Protein AF-A0A7J0FV45-F1 (afdb_monomer_lite)

Sequence (126 aa):
MTTTAGGEITTATGGNQLKSRRRMVPSWLLPTDYEPLRDLVRHHIESFDFMVEKGLEDMLMAIKPVEKDRLSGTMREALYPFECRQAKTTYAGRFMADVCFQYGGGAVIREKFNFGQFPIMLKVSG

pLDDT: mean 74.07, std 18.15, range [30.52, 94.62]

Structure (mmCIF, N/CA/C/O backbone):
data_AF-A0A7J0FV45-F1
#
_entry.id   AF-A0A7J0FV45-F1
#
loop_
_atom_site.group_PDB
_atom_site.id
_atom_site.type_symbol
_atom_site.label_atom_id
_atom_site.label_alt_id
_atom_site.label_comp_id
_atom_site.label_asym_id
_atom_site.label_entity_id
_atom_site.label_seq_id
_atom_site.pdbx_PDB_ins_code
_atom_site.Cartn_x
_atom_site.Cartn_y
_atom_site.Cartn_z
_atom_site.occupancy
_atom_site.B_iso_or_equiv
_atom_site.auth_seq_id
_atom_site.auth_comp_id
_atom_site.auth_asym_id
_atom_site.auth_atom_id
_atom_site.pdbx_PDB_model_num
ATOM 1 N N . MET A 1 1 ? 69.083 53.990 -17.784 1.00 32.16 1 MET A N 1
ATOM 2 C CA . MET A 1 1 ? 69.460 54.761 -18.985 1.00 32.16 1 MET A CA 1
ATOM 3 C C . MET A 1 1 ? 69.450 53.797 -20.165 1.00 32.16 1 MET A C 1
ATOM 5 O O . MET A 1 1 ? 70.068 52.754 -20.028 1.00 32.16 1 MET A O 1
ATOM 9 N N . THR A 1 2 ? 68.696 54.135 -21.225 1.00 32.09 2 THR A N 1
ATOM 10 C CA . THR A 1 2 ? 68.934 53.829 -22.666 1.00 32.09 2 THR A CA 1
ATOM 11 C C . THR A 1 2 ? 69.184 52.361 -23.088 1.00 32.09 2 THR A C 1
ATOM 13 O O . THR A 1 2 ? 70.187 51.790 -22.693 1.00 32.09 2 THR A O 1
ATOM 16 N N . THR A 1 3 ? 68.278 51.639 -23.771 1.00 30.52 3 THR A N 1
ATOM 17 C CA . THR A 1 3 ? 67.742 51.710 -25.167 1.00 30.52 3 THR A CA 1
ATOM 18 C C . THR A 1 3 ? 68.508 50.856 -26.209 1.00 30.52 3 THR A C 1
ATOM 20 O O . THR A 1 3 ? 69.697 51.076 -26.388 1.00 30.52 3 THR A O 1
ATOM 23 N N . THR A 1 4 ? 67.753 49.980 -26.914 1.00 35.91 4 THR A N 1
ATOM 24 C CA . THR A 1 4 ? 67.854 49.523 -28.344 1.00 35.91 4 THR A CA 1
ATOM 25 C C . THR A 1 4 ? 69.110 48.714 -28.763 1.00 35.91 4 THR A C 1
ATOM 27 O O . THR A 1 4 ? 70.197 49.032 -28.320 1.00 35.91 4 THR A O 1
ATOM 30 N N . ALA A 1 5 ? 69.137 47.657 -29.596 1.00 37.16 5 ALA A N 1
ATOM 31 C CA . ALA A 1 5 ? 68.309 47.057 -30.665 1.00 37.16 5 ALA A CA 1
ATOM 32 C C . ALA A 1 5 ? 68.568 45.517 -30.672 1.00 37.16 5 ALA A C 1
ATOM 34 O O . ALA A 1 5 ? 69.602 45.093 -30.172 1.00 37.16 5 ALA A O 1
ATOM 35 N N . GLY A 1 6 ? 67.684 44.612 -31.111 1.00 37.62 6 GLY A N 1
ATOM 36 C CA . GLY A 1 6 ? 67.331 44.348 -32.514 1.00 37.62 6 GLY A CA 1
ATOM 37 C C . GLY A 1 6 ? 68.055 43.088 -33.041 1.00 37.62 6 GLY A C 1
ATOM 38 O O . GLY A 1 6 ? 69.272 43.111 -33.181 1.00 37.62 6 GLY A O 1
ATOM 39 N N . GLY A 1 7 ? 67.322 42.004 -33.331 1.00 32.47 7 GLY A N 1
ATOM 40 C CA . GLY A 1 7 ? 67.860 40.795 -33.978 1.00 32.47 7 GLY A CA 1
ATOM 41 C C . GLY A 1 7 ? 66.945 39.570 -33.860 1.00 32.47 7 GLY A C 1
ATOM 42 O O . GLY A 1 7 ? 66.961 38.882 -32.844 1.00 32.47 7 GLY A O 1
ATOM 43 N N . GLU A 1 8 ? 66.136 39.323 -34.893 1.00 41.34 8 GLU A N 1
ATOM 44 C CA . GLU A 1 8 ? 65.270 38.148 -35.064 1.00 41.34 8 GLU A CA 1
ATOM 45 C C . GLU A 1 8 ? 66.045 36.823 -35.039 1.00 41.34 8 GLU A C 1
ATOM 47 O O . GLU A 1 8 ? 67.045 36.668 -35.736 1.00 41.34 8 GLU A O 1
ATOM 52 N N . ILE A 1 9 ? 65.499 35.825 -34.337 1.00 37.25 9 ILE A N 1
ATOM 53 C CA . ILE A 1 9 ? 65.699 34.411 -34.668 1.00 37.25 9 ILE A CA 1
ATOM 54 C C . ILE A 1 9 ? 64.326 33.746 -34.629 1.00 37.25 9 ILE A C 1
ATOM 56 O O . ILE A 1 9 ? 63.726 33.526 -33.575 1.00 37.25 9 ILE A O 1
ATOM 60 N N . THR A 1 10 ? 63.821 33.445 -35.818 1.00 44.38 10 THR A N 1
ATOM 61 C CA . THR A 1 10 ? 62.668 32.590 -36.058 1.00 44.38 10 THR A CA 1
ATOM 62 C C . THR A 1 10 ? 62.944 31.202 -35.490 1.00 44.38 10 THR A C 1
ATOM 64 O O . THR A 1 10 ? 63.792 30.466 -35.985 1.00 44.38 10 THR A O 1
ATOM 67 N N . THR A 1 11 ? 62.205 30.808 -34.454 1.00 35.41 11 THR A N 1
ATOM 68 C CA . THR A 1 11 ? 62.114 29.395 -34.073 1.00 35.41 11 THR A CA 1
ATOM 69 C C . THR A 1 11 ? 60.651 29.000 -34.150 1.00 35.41 11 THR A C 1
ATOM 71 O O . THR A 1 11 ? 59.810 29.524 -33.425 1.00 35.41 11 THR A O 1
ATOM 74 N N . ALA A 1 12 ? 60.340 28.145 -35.120 1.00 38.88 12 ALA A N 1
ATOM 75 C CA . ALA A 1 12 ? 58.996 27.700 -35.431 1.00 38.88 12 ALA A CA 1
ATOM 76 C C . ALA A 1 12 ? 58.352 27.011 -34.217 1.00 38.88 12 ALA A C 1
ATOM 78 O O . ALA A 1 12 ? 58.687 25.876 -33.877 1.00 38.88 12 ALA A O 1
ATOM 79 N N . THR A 1 13 ? 57.385 27.678 -33.589 1.00 40.72 13 THR A N 1
ATOM 80 C CA . THR A 1 13 ? 56.491 27.070 -32.599 1.00 40.72 13 THR A CA 1
ATOM 81 C C . THR A 1 13 ? 55.472 26.194 -33.328 1.00 40.72 13 THR A C 1
ATOM 83 O O . THR A 1 13 ? 54.324 26.573 -33.546 1.00 40.72 13 THR A O 1
ATOM 86 N N . GLY A 1 14 ? 55.902 25.003 -33.740 1.00 39.56 14 GLY A N 1
ATOM 87 C CA . GLY A 1 14 ? 55.025 23.934 -34.214 1.00 39.56 14 GLY A CA 1
ATOM 88 C C . GLY A 1 14 ? 54.307 23.268 -33.041 1.00 39.56 14 GLY A C 1
ATOM 89 O O . GLY A 1 14 ? 54.624 22.138 -32.679 1.00 39.56 14 GLY A O 1
ATOM 90 N N . GLY A 1 15 ? 53.363 23.975 -32.416 1.00 42.16 15 GLY A N 1
ATOM 91 C CA . GLY A 1 15 ? 52.476 23.417 -31.395 1.00 42.16 15 GLY A CA 1
ATOM 92 C C . GLY A 1 15 ? 51.534 22.389 -32.019 1.00 42.16 15 GLY A C 1
ATOM 93 O O . GLY A 1 15 ? 50.497 22.740 -32.578 1.00 42.16 15 GLY A O 1
ATOM 94 N N . ASN A 1 16 ? 51.911 21.114 -31.957 1.00 46.25 16 ASN A N 1
ATOM 95 C CA . ASN A 1 16 ? 51.125 20.008 -32.485 1.00 46.25 16 ASN A CA 1
ATOM 96 C C . ASN A 1 16 ? 49.888 19.787 -31.593 1.00 46.25 16 ASN A C 1
ATOM 98 O O . ASN A 1 16 ? 49.948 19.109 -30.569 1.00 46.25 16 ASN A O 1
ATOM 102 N N . GLN A 1 17 ? 48.766 20.407 -31.966 1.00 54.31 17 GLN A N 1
ATOM 103 C CA . GLN A 1 17 ? 47.445 20.131 -31.402 1.00 54.31 17 GLN A CA 1
ATOM 104 C C . GLN A 1 17 ? 47.074 18.674 -31.705 1.00 54.31 17 GLN A C 1
ATOM 106 O O . GLN A 1 17 ? 46.567 18.349 -32.782 1.00 54.31 17 GLN A O 1
ATOM 111 N N . LEU A 1 18 ? 47.339 17.788 -30.743 1.00 51.94 18 LEU A N 1
ATOM 112 C CA . LEU A 1 18 ? 46.859 16.411 -30.733 1.00 51.94 18 LEU A CA 1
ATOM 113 C C . LEU A 1 18 ? 45.327 16.430 -30.746 1.00 51.94 18 LEU A C 1
ATOM 115 O O . LEU A 1 18 ? 44.668 16.516 -29.710 1.00 51.94 18 LEU A O 1
ATOM 119 N N . LYS A 1 19 ? 44.752 16.347 -31.950 1.00 54.00 19 LYS A N 1
ATOM 120 C CA . LYS A 1 19 ? 43.327 16.098 -32.166 1.00 54.00 19 LYS A CA 1
ATOM 121 C C . LYS A 1 19 ? 42.977 14.768 -31.508 1.00 54.00 19 LYS A C 1
ATOM 123 O O . LYS A 1 19 ? 43.198 13.698 -32.072 1.00 54.00 19 LYS A O 1
ATOM 128 N N . SER A 1 20 ? 42.433 14.863 -30.299 1.00 57.62 20 SER A N 1
ATOM 129 C CA . SER A 1 20 ? 41.799 13.772 -29.571 1.00 57.62 20 SER A CA 1
ATOM 130 C C . SER A 1 20 ? 40.762 13.106 -30.479 1.00 57.62 20 SER A C 1
ATOM 132 O O . SER A 1 20 ? 39.675 13.633 -30.732 1.00 57.62 20 SER A O 1
ATOM 134 N N . ARG A 1 21 ? 41.133 11.947 -31.033 1.00 61.22 21 ARG A N 1
ATOM 135 C CA . ARG A 1 21 ? 40.226 11.039 -31.734 1.00 61.22 21 ARG A CA 1
ATOM 136 C C . ARG A 1 21 ? 39.247 10.508 -30.688 1.00 61.22 21 ARG A C 1
ATOM 138 O O . ARG A 1 21 ? 39.543 9.535 -29.997 1.00 61.22 21 ARG A O 1
ATOM 145 N N . ARG A 1 22 ? 38.083 11.153 -30.559 1.00 67.88 22 ARG A N 1
ATOM 146 C CA . ARG A 1 22 ? 36.956 10.593 -29.806 1.00 67.88 22 ARG A CA 1
ATOM 147 C C . ARG A 1 22 ? 36.614 9.238 -30.421 1.00 67.88 22 ARG A C 1
ATOM 149 O O . ARG A 1 22 ? 36.171 9.158 -31.563 1.00 67.88 22 ARG A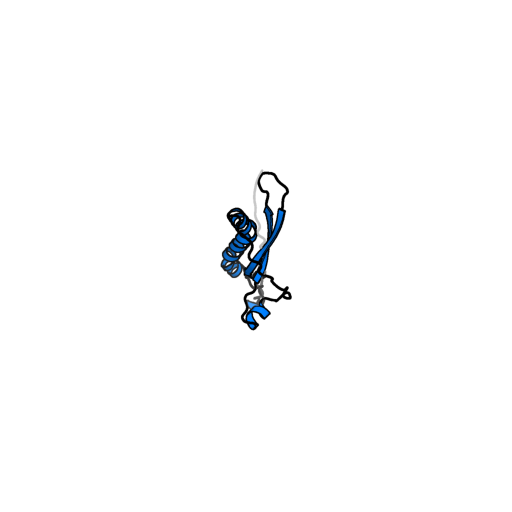 O 1
ATOM 156 N N . ARG A 1 23 ? 36.888 8.169 -29.676 1.00 71.44 23 ARG A N 1
ATOM 157 C CA . ARG A 1 23 ? 36.491 6.808 -30.033 1.00 71.44 23 ARG A CA 1
ATOM 158 C C . ARG A 1 23 ? 34.958 6.789 -30.009 1.00 71.44 23 ARG A C 1
ATOM 160 O O . ARG A 1 23 ? 34.380 7.028 -28.954 1.00 71.44 23 ARG A O 1
ATOM 167 N N . MET A 1 24 ? 34.307 6.598 -31.159 1.00 72.00 24 MET A N 1
ATOM 168 C CA . MET A 1 24 ? 32.849 6.444 -31.208 1.00 72.00 24 MET A CA 1
ATOM 169 C C . MET A 1 24 ? 32.483 5.172 -30.448 1.00 72.00 24 MET A C 1
ATOM 171 O O . MET A 1 24 ? 32.833 4.074 -30.876 1.00 72.00 24 MET A O 1
ATOM 175 N N . VAL A 1 25 ? 31.819 5.336 -29.307 1.00 74.06 25 VAL A N 1
ATOM 176 C CA . VAL A 1 25 ? 31.207 4.230 -28.575 1.00 74.06 25 VAL A CA 1
ATOM 177 C C . VAL A 1 25 ? 29.818 4.025 -29.177 1.00 74.06 25 VAL A C 1
ATOM 179 O O . VAL A 1 25 ? 29.047 4.985 -29.241 1.00 74.06 25 VAL A O 1
ATOM 182 N N . PRO A 1 26 ? 29.494 2.822 -29.670 1.00 81.94 26 PRO A N 1
ATOM 183 C CA . PRO A 1 26 ? 28.154 2.528 -30.141 1.00 81.94 26 PRO A CA 1
ATOM 184 C C . PRO A 1 26 ? 27.093 2.794 -29.066 1.00 81.94 26 PRO A C 1
ATOM 186 O O . PRO A 1 26 ? 27.294 2.449 -27.904 1.00 81.94 26 PRO A O 1
ATOM 189 N N . SER A 1 27 ? 25.953 3.369 -29.458 1.00 73.50 27 SER A N 1
ATOM 190 C CA . SER A 1 27 ? 24.893 3.795 -28.526 1.00 73.50 27 SER A CA 1
ATOM 191 C C . SER A 1 27 ? 24.372 2.671 -27.624 1.00 73.50 27 SER A C 1
ATOM 193 O O . SER A 1 27 ? 23.913 2.944 -26.524 1.00 73.50 27 SER A O 1
ATOM 195 N N . TRP A 1 28 ? 24.450 1.417 -28.070 1.00 70.81 28 TRP A N 1
ATOM 196 C CA . TRP A 1 28 ? 24.025 0.226 -27.326 1.00 70.81 28 TRP A CA 1
ATOM 197 C C . TRP A 1 28 ? 25.026 -0.254 -26.261 1.00 70.81 28 TRP A C 1
ATOM 199 O O . TRP A 1 28 ? 24.734 -1.203 -25.542 1.00 70.81 28 TRP A O 1
ATOM 209 N N . LEU A 1 29 ? 26.208 0.365 -26.168 1.00 75.19 29 LEU A N 1
ATOM 210 C CA . LEU A 1 29 ? 27.190 0.141 -25.097 1.00 75.19 29 LEU A CA 1
ATOM 211 C C . LEU A 1 29 ? 27.145 1.241 -24.024 1.00 75.19 29 LEU A C 1
ATOM 213 O O . LEU A 1 29 ? 27.887 1.165 -23.045 1.00 75.19 29 LEU A O 1
ATOM 217 N N . LEU A 1 30 ? 26.308 2.269 -24.209 1.00 75.12 30 LEU A N 1
ATOM 218 C CA . LEU A 1 30 ? 26.048 3.267 -23.179 1.00 75.12 30 LEU A CA 1
ATOM 219 C C . LEU A 1 30 ? 25.078 2.670 -22.151 1.00 75.12 30 LEU A C 1
ATOM 221 O O . LEU A 1 30 ? 24.120 2.008 -22.553 1.00 75.12 30 LEU A O 1
ATOM 225 N N . PRO A 1 31 ? 25.300 2.893 -20.843 1.00 72.25 31 PRO A N 1
ATOM 226 C CA . PRO A 1 31 ? 24.297 2.588 -19.835 1.00 72.25 31 PRO A CA 1
ATOM 227 C C . PRO A 1 31 ? 22.966 3.215 -20.246 1.00 72.25 31 PRO A C 1
ATOM 229 O O . PRO A 1 31 ? 22.922 4.396 -20.596 1.00 72.25 31 PRO A O 1
ATOM 232 N N . THR A 1 32 ? 21.901 2.419 -20.251 1.00 77.19 32 THR A N 1
ATOM 233 C CA . THR A 1 32 ? 20.570 2.925 -20.568 1.00 77.19 32 THR A CA 1
ATOM 234 C C . THR A 1 32 ? 20.175 3.929 -19.492 1.00 77.19 32 THR A C 1
ATOM 236 O O . THR A 1 32 ? 20.100 3.580 -18.314 1.00 77.19 32 THR A O 1
ATOM 239 N N . ASP A 1 33 ? 19.942 5.175 -19.892 1.00 81.38 33 ASP A N 1
ATOM 240 C CA . ASP A 1 33 ? 19.385 6.178 -18.998 1.00 81.38 33 ASP A CA 1
ATOM 241 C C . ASP A 1 33 ? 17.893 5.890 -18.789 1.00 81.38 33 ASP A C 1
ATOM 243 O O . ASP A 1 33 ? 17.083 5.999 -19.714 1.00 81.38 33 ASP A O 1
ATOM 247 N N . TYR A 1 34 ? 17.543 5.462 -17.578 1.00 82.75 34 TYR A N 1
ATOM 248 C CA . TYR A 1 34 ? 16.164 5.188 -17.182 1.00 82.75 34 TYR A CA 1
ATOM 249 C C . TYR A 1 34 ? 15.524 6.363 -16.431 1.00 82.75 34 TYR A C 1
ATOM 251 O O . TYR A 1 34 ? 14.364 6.239 -16.041 1.00 82.75 34 TYR A O 1
ATOM 259 N N . GLU A 1 35 ? 16.216 7.493 -16.243 1.00 84.56 35 GLU A N 1
ATOM 260 C CA . GLU A 1 35 ? 15.670 8.663 -15.538 1.00 84.56 35 GLU A CA 1
ATOM 261 C C . GLU A 1 35 ? 14.332 9.146 -16.119 1.00 84.56 35 GLU A C 1
ATOM 263 O O . GLU A 1 35 ? 13.389 9.308 -15.343 1.00 84.56 35 GLU A O 1
ATOM 268 N N . PRO A 1 36 ? 14.138 9.236 -17.452 1.00 87.56 36 PRO A N 1
ATOM 269 C CA . PRO A 1 36 ? 12.843 9.640 -18.003 1.00 87.56 36 PRO A CA 1
ATOM 270 C C . PRO A 1 36 ? 11.698 8.688 -17.630 1.00 87.56 36 PRO A C 1
ATOM 272 O O . PRO A 1 36 ? 10.559 9.110 -17.430 1.00 87.56 36 PRO A O 1
ATOM 275 N N . LEU A 1 37 ? 11.987 7.386 -17.531 1.00 85.38 37 LEU A N 1
ATOM 276 C CA . LEU A 1 37 ? 10.999 6.386 -17.132 1.00 85.38 37 LEU A CA 1
ATOM 277 C C . LEU A 1 37 ? 10.705 6.470 -15.632 1.00 85.38 37 LEU A C 1
ATOM 279 O O . LEU A 1 37 ? 9.550 6.326 -15.232 1.00 85.38 37 LEU A O 1
ATOM 283 N N . ARG A 1 38 ? 11.733 6.715 -14.811 1.00 85.44 38 ARG A N 1
ATOM 284 C CA . ARG A 1 38 ? 11.571 6.936 -13.370 1.00 85.44 38 ARG A CA 1
ATOM 285 C C . ARG A 1 38 ? 10.703 8.157 -13.119 1.00 85.44 38 ARG A C 1
ATOM 287 O O . ARG A 1 38 ? 9.728 8.035 -12.387 1.00 85.44 38 ARG A O 1
ATOM 294 N N . ASP A 1 39 ? 10.982 9.273 -13.784 1.00 87.69 39 ASP A N 1
ATOM 295 C CA . ASP A 1 39 ? 10.194 10.502 -13.677 1.00 87.69 39 ASP A CA 1
ATOM 296 C C . ASP A 1 39 ? 8.726 10.294 -14.053 1.00 87.69 39 ASP A C 1
ATOM 298 O O . ASP A 1 39 ? 7.829 10.809 -13.377 1.00 87.69 39 ASP A O 1
ATOM 302 N N . LEU A 1 40 ? 8.466 9.487 -15.087 1.00 90.31 40 LEU A N 1
ATOM 303 C CA . LEU A 1 40 ? 7.109 9.160 -15.513 1.00 90.31 40 LEU A CA 1
ATOM 304 C C . LEU A 1 40 ? 6.318 8.423 -14.420 1.00 90.31 40 LEU A C 1
ATOM 306 O O . LEU A 1 40 ? 5.152 8.737 -14.188 1.00 90.31 40 LEU A O 1
ATOM 310 N N . VAL A 1 41 ? 6.933 7.450 -13.740 1.00 90.44 41 VAL A N 1
ATOM 311 C CA . VAL A 1 41 ? 6.247 6.634 -12.718 1.00 90.44 41 VAL A CA 1
ATOM 312 C C . VAL A 1 41 ? 6.352 7.208 -11.308 1.00 90.44 41 VAL A C 1
ATOM 314 O O . VAL A 1 41 ? 5.617 6.776 -10.420 1.00 90.44 41 VAL A O 1
ATOM 317 N N . ARG A 1 42 ? 7.237 8.187 -11.094 1.00 89.81 42 ARG A N 1
ATOM 318 C CA . ARG A 1 42 ? 7.590 8.741 -9.784 1.00 89.81 42 ARG A CA 1
ATOM 319 C C . ARG A 1 42 ? 6.364 9.125 -8.964 1.00 89.81 42 ARG A C 1
ATOM 321 O O . ARG A 1 42 ? 6.221 8.662 -7.840 1.00 89.81 42 ARG A O 1
ATOM 328 N N . HIS A 1 43 ? 5.432 9.866 -9.556 1.00 91.75 43 HIS A N 1
ATOM 329 C CA . HIS A 1 43 ? 4.220 10.324 -8.869 1.00 91.75 43 HIS A CA 1
ATOM 330 C C . HIS A 1 43 ? 3.305 9.175 -8.416 1.00 91.75 43 HIS A C 1
ATOM 332 O O . HIS A 1 43 ? 2.660 9.274 -7.373 1.00 91.75 43 HIS A O 1
ATOM 338 N N . HIS A 1 44 ? 3.251 8.066 -9.161 1.00 90.50 44 HIS A N 1
ATOM 339 C CA . HIS A 1 44 ? 2.516 6.875 -8.726 1.00 90.50 44 HIS A CA 1
ATOM 340 C C . HIS A 1 44 ? 3.206 6.203 -7.542 1.00 90.50 44 HIS A C 1
ATOM 342 O O . HIS A 1 44 ? 2.529 5.775 -6.610 1.00 90.50 44 HIS A O 1
ATOM 348 N N . ILE A 1 45 ? 4.541 6.160 -7.554 1.00 90.69 45 ILE A N 1
ATOM 349 C CA . ILE A 1 45 ? 5.301 5.547 -6.470 1.00 90.69 45 ILE A CA 1
ATOM 350 C C . ILE A 1 45 ? 5.192 6.367 -5.187 1.00 90.69 45 ILE A C 1
ATOM 352 O O . ILE A 1 45 ? 4.823 5.833 -4.147 1.00 90.69 45 ILE A O 1
ATOM 356 N N . GLU A 1 46 ? 5.446 7.669 -5.285 1.00 92.75 46 GLU A N 1
ATOM 357 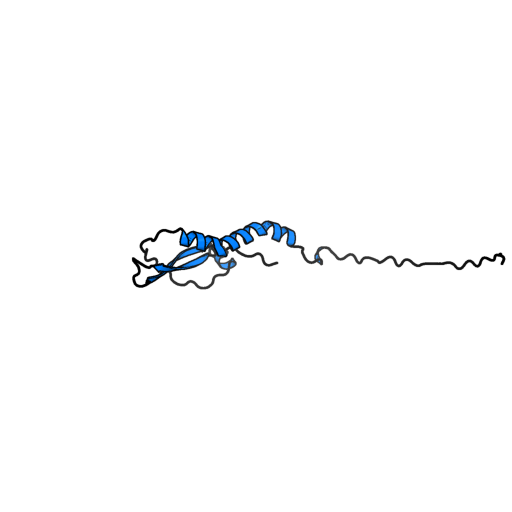C CA . GLU A 1 46 ? 5.416 8.595 -4.153 1.00 92.75 46 GLU A CA 1
ATOM 358 C C . GLU A 1 46 ? 4.023 8.674 -3.516 1.00 92.75 46 GLU A C 1
ATOM 360 O O . GLU A 1 46 ? 3.899 8.655 -2.294 1.00 92.75 46 GLU A O 1
ATOM 365 N N . SER A 1 47 ? 2.959 8.721 -4.325 1.00 92.75 47 SER A N 1
ATOM 366 C CA . SER A 1 47 ? 1.590 8.760 -3.792 1.00 92.75 47 SER A CA 1
ATOM 367 C C . SER A 1 47 ? 1.194 7.463 -3.085 1.00 92.75 47 SER A C 1
ATOM 369 O O . SER A 1 47 ? 0.512 7.512 -2.060 1.00 92.75 47 SER A O 1
ATOM 371 N N . PHE A 1 48 ? 1.632 6.308 -3.591 1.00 92.25 48 PHE A N 1
ATOM 372 C CA . PHE A 1 48 ? 1.388 5.028 -2.934 1.00 92.25 48 PHE A CA 1
ATOM 373 C C . PHE A 1 48 ? 2.199 4.891 -1.642 1.00 92.25 48 PHE A C 1
ATOM 375 O O . PHE A 1 48 ? 1.639 4.472 -0.632 1.00 92.25 48 PHE A O 1
ATOM 382 N N . ASP A 1 49 ? 3.476 5.283 -1.648 1.00 92.06 49 ASP A N 1
ATOM 383 C CA . ASP A 1 49 ? 4.314 5.284 -0.444 1.00 92.06 49 ASP A CA 1
ATOM 384 C C . ASP A 1 49 ? 3.686 6.206 0.628 1.00 92.06 49 ASP A C 1
ATOM 386 O O . ASP A 1 49 ? 3.466 5.772 1.758 1.00 92.06 49 ASP A O 1
ATOM 390 N N . PHE A 1 50 ? 3.226 7.410 0.256 1.00 94.62 50 PHE A N 1
ATOM 391 C CA . PHE A 1 50 ? 2.497 8.307 1.166 1.00 94.62 50 PHE A CA 1
ATOM 392 C C . PHE A 1 50 ? 1.191 7.697 1.706 1.00 94.62 50 PHE A C 1
ATOM 394 O O . PHE A 1 50 ? 0.867 7.831 2.889 1.00 94.62 50 PHE A O 1
ATOM 401 N N . MET A 1 51 ? 0.420 7.020 0.852 1.00 92.62 51 MET A N 1
ATOM 402 C CA . MET A 1 51 ? -0.795 6.324 1.274 1.00 92.62 51 MET A CA 1
ATOM 403 C C . MET A 1 51 ? -0.479 5.230 2.302 1.00 92.62 51 MET A C 1
ATOM 405 O O . MET A 1 51 ? -1.199 5.119 3.290 1.00 92.62 51 MET A O 1
ATOM 409 N N . VAL A 1 52 ? 0.575 4.437 2.091 1.00 89.56 52 VAL A N 1
ATOM 410 C CA . VAL A 1 52 ? 0.961 3.350 3.003 1.00 89.56 52 VAL A CA 1
ATOM 411 C C . VAL A 1 52 ? 1.493 3.889 4.329 1.00 89.56 52 VAL A C 1
ATOM 413 O O . VAL A 1 52 ? 1.136 3.356 5.376 1.00 89.56 52 VAL A O 1
ATOM 416 N N . GLU A 1 53 ? 2.318 4.936 4.294 1.00 89.44 53 GLU A N 1
ATOM 417 C CA . GLU A 1 53 ? 2.964 5.493 5.487 1.00 89.44 53 GLU A CA 1
ATOM 418 C C . GLU A 1 53 ? 2.015 6.319 6.355 1.00 89.44 53 GLU A C 1
ATOM 420 O O . GLU A 1 53 ? 2.076 6.222 7.576 1.00 89.44 53 GLU A O 1
ATOM 425 N N . LYS A 1 54 ? 1.141 7.123 5.739 1.00 92.31 54 LYS A N 1
ATOM 426 C CA . LYS A 1 54 ? 0.270 8.061 6.460 1.00 92.31 54 LYS A CA 1
ATOM 427 C C . LYS A 1 54 ? -1.210 7.870 6.151 1.00 92.31 54 LYS A C 1
ATOM 429 O O . LYS A 1 54 ? -2.039 7.883 7.056 1.00 92.31 54 LYS A O 1
ATOM 434 N N . GLY A 1 55 ? -1.560 7.675 4.881 1.00 91.31 55 GLY A N 1
ATOM 435 C CA . GLY A 1 55 ? -2.962 7.599 4.456 1.00 91.31 55 GLY A CA 1
ATOM 436 C C . GLY A 1 55 ? -3.756 6.483 5.145 1.00 91.31 55 GLY A C 1
ATOM 437 O O . GLY A 1 55 ? -4.914 6.686 5.505 1.00 91.31 55 GLY A O 1
ATOM 438 N N . LEU A 1 56 ? -3.138 5.319 5.369 1.00 90.81 56 LEU A N 1
ATOM 439 C CA . LEU A 1 56 ? -3.770 4.199 6.069 1.00 90.81 56 LEU A CA 1
ATOM 440 C C . LEU A 1 56 ? -3.993 4.483 7.558 1.00 90.81 56 LEU A C 1
ATOM 442 O O . LEU A 1 56 ? -5.016 4.065 8.098 1.00 90.81 56 LEU A O 1
ATOM 446 N N . GLU A 1 57 ? -3.079 5.197 8.214 1.00 88.94 57 GLU A N 1
ATOM 447 C CA . GLU A 1 57 ? -3.247 5.609 9.610 1.00 88.94 57 GLU A CA 1
ATOM 448 C C . GLU A 1 57 ? -4.383 6.629 9.738 1.00 88.94 57 GLU A C 1
ATOM 450 O O . GLU A 1 57 ? -5.319 6.407 10.508 1.00 88.94 57 GLU A O 1
ATOM 455 N N . ASP A 1 58 ? -4.357 7.685 8.919 1.00 90.56 58 ASP A N 1
ATOM 456 C CA . ASP A 1 58 ? -5.407 8.709 8.873 1.00 90.56 58 ASP A CA 1
ATOM 457 C C . ASP A 1 58 ? -6.787 8.069 8.616 1.00 90.56 58 ASP A C 1
ATOM 459 O O . ASP A 1 58 ? -7.780 8.406 9.267 1.00 90.56 58 ASP A O 1
ATOM 463 N N . MET A 1 59 ? -6.851 7.090 7.704 1.00 88.38 59 MET A N 1
ATOM 464 C CA . MET A 1 59 ? -8.065 6.323 7.423 1.00 88.38 59 MET A CA 1
ATOM 465 C C . MET A 1 59 ? -8.524 5.506 8.636 1.00 88.38 59 MET A C 1
ATOM 467 O O . MET A 1 59 ? -9.700 5.562 8.990 1.00 88.38 59 MET A O 1
ATOM 471 N N . LEU A 1 60 ? -7.629 4.742 9.273 1.00 84.69 60 LEU A N 1
ATOM 472 C CA . LEU A 1 60 ? -7.973 3.916 10.436 1.00 84.69 60 LEU A CA 1
ATOM 473 C C . LEU A 1 60 ? -8.480 4.765 11.606 1.00 84.69 60 LEU A C 1
ATOM 475 O O . LEU A 1 60 ? -9.438 4.367 12.265 1.00 84.69 60 LEU A O 1
ATOM 479 N N . MET A 1 61 ? -7.900 5.946 11.822 1.00 83.88 61 MET A N 1
ATOM 480 C CA . MET A 1 61 ? -8.348 6.888 12.852 1.00 83.88 61 MET A CA 1
ATOM 481 C C . MET A 1 61 ? -9.716 7.513 12.537 1.00 83.88 61 MET A C 1
ATOM 483 O O . MET A 1 61 ? -10.457 7.868 13.453 1.00 83.88 61 MET A O 1
ATOM 487 N N . ALA A 1 62 ? -10.078 7.641 11.257 1.00 84.31 62 ALA A N 1
ATOM 488 C CA . ALA A 1 62 ? -11.375 8.165 10.828 1.00 84.31 62 ALA A CA 1
ATOM 489 C C . ALA A 1 62 ? -12.510 7.121 10.858 1.00 84.31 62 ALA A C 1
ATOM 491 O O . ALA A 1 62 ? -13.691 7.487 10.814 1.00 84.31 62 ALA A O 1
ATOM 492 N N . ILE A 1 63 ? -12.187 5.825 10.923 1.00 79.31 63 ILE A N 1
ATOM 493 C CA . ILE A 1 63 ? -13.183 4.751 10.971 1.00 79.31 63 ILE A CA 1
ATOM 494 C C . ILE A 1 63 ? -13.867 4.745 12.343 1.00 79.31 63 ILE A C 1
ATOM 496 O O . ILE A 1 63 ? -13.236 4.628 13.392 1.00 79.31 63 ILE A O 1
ATOM 500 N N . LYS A 1 64 ? -15.202 4.839 12.339 1.00 73.38 64 LYS A N 1
ATOM 501 C CA . LYS A 1 64 ? -16.003 4.635 13.552 1.00 73.38 64 LYS A CA 1
ATOM 502 C C . LYS A 1 64 ? -15.870 3.181 14.021 1.00 73.38 64 LYS A C 1
ATOM 504 O O . LYS A 1 64 ? -15.766 2.300 13.172 1.00 73.38 64 LYS A O 1
ATOM 509 N N . PRO A 1 65 ? -15.941 2.899 15.331 1.00 64.62 65 PRO A N 1
ATOM 510 C CA . PRO A 1 65 ? -15.938 1.527 15.827 1.00 64.62 65 PRO A CA 1
ATOM 511 C C . PRO A 1 65 ? -17.060 0.716 15.160 1.00 64.62 65 PRO A C 1
ATOM 513 O O . PRO A 1 65 ? -18.218 1.133 15.193 1.00 64.62 65 PRO A O 1
ATOM 516 N N . VAL A 1 66 ? -16.715 -0.418 14.547 1.00 64.25 66 VAL A N 1
ATOM 517 C CA . VAL A 1 66 ? -17.658 -1.325 13.870 1.00 64.25 66 VAL A CA 1
ATOM 518 C C . VAL A 1 66 ? -17.620 -2.696 14.541 1.00 64.25 66 VAL A C 1
ATOM 520 O O . VAL A 1 66 ? -16.573 -3.126 15.028 1.00 64.25 66 VAL A O 1
ATOM 523 N N . GLU A 1 67 ? -18.756 -3.393 14.563 1.00 56.88 67 GLU A N 1
ATOM 524 C CA . GLU A 1 67 ? -18.842 -4.772 15.051 1.00 56.88 67 GLU A CA 1
ATOM 525 C C . GLU A 1 67 ? -18.165 -5.749 14.073 1.00 56.88 67 GLU A C 1
ATOM 527 O O . GLU A 1 67 ? -18.201 -5.574 12.855 1.00 56.88 67 GLU A O 1
ATOM 532 N N . LYS A 1 68 ? -17.497 -6.772 14.619 1.00 53.19 68 LYS A N 1
ATOM 533 C CA . LYS A 1 68 ? -16.657 -7.718 13.870 1.00 53.19 68 LYS A CA 1
ATOM 534 C C . LYS A 1 68 ? -17.454 -8.588 12.899 1.00 53.19 68 LYS A C 1
ATOM 536 O O . LYS A 1 68 ? -18.315 -9.348 13.336 1.00 53.19 68 LYS A O 1
ATOM 541 N N . ASP A 1 69 ? -17.012 -8.643 11.643 1.00 50.59 69 ASP A N 1
ATOM 542 C CA . ASP A 1 69 ? -17.296 -9.776 10.759 1.00 50.59 69 ASP A CA 1
ATOM 543 C C . ASP A 1 69 ? -16.153 -10.808 10.831 1.00 50.59 69 ASP A C 1
ATOM 545 O O . ASP A 1 69 ? -14.964 -10.477 10.773 1.00 50.59 69 ASP A O 1
ATOM 549 N N . ARG A 1 70 ? -16.503 -12.081 11.030 1.00 48.47 70 ARG A N 1
ATOM 550 C CA . ARG A 1 70 ? -15.560 -13.180 11.298 1.00 48.47 70 ARG A CA 1
ATOM 551 C C . ARG A 1 70 ? -15.062 -13.798 9.991 1.00 48.47 70 ARG A C 1
ATOM 553 O O . ARG A 1 70 ? -15.307 -14.970 9.717 1.00 48.47 70 ARG A O 1
ATOM 560 N N . LEU A 1 71 ? -14.315 -13.041 9.194 1.00 52.69 71 LEU A N 1
ATOM 561 C CA . LEU A 1 71 ? -13.691 -13.581 7.983 1.00 52.69 71 LEU A CA 1
ATOM 562 C C . LEU A 1 71 ? -12.331 -14.221 8.303 1.00 52.69 71 LEU A C 1
ATOM 564 O O . LEU A 1 71 ? -11.284 -13.574 8.392 1.00 52.69 71 LEU A O 1
ATOM 568 N N . SER A 1 72 ? -12.381 -15.542 8.492 1.00 52.88 72 SER A N 1
ATOM 569 C CA . SER A 1 72 ? -11.226 -16.438 8.585 1.00 52.88 72 SER A CA 1
ATOM 570 C C . SER A 1 72 ? -10.485 -16.490 7.246 1.00 52.88 72 SER A C 1
ATOM 572 O O . SER A 1 72 ? -11.049 -16.896 6.232 1.00 52.88 72 SER A O 1
ATOM 574 N N . GLY A 1 73 ? -9.217 -16.074 7.230 1.00 53.75 73 GLY A N 1
ATOM 575 C CA . GLY A 1 73 ? -8.361 -16.118 6.044 1.00 53.75 73 GLY A CA 1
ATOM 576 C C . GLY A 1 73 ? -7.137 -17.003 6.265 1.00 53.75 73 GLY A C 1
ATOM 577 O O . GLY A 1 73 ? -6.226 -16.631 7.008 1.00 53.75 73 GLY A O 1
ATOM 578 N N . THR A 1 74 ? -7.101 -18.153 5.591 1.00 54.34 74 THR A N 1
ATOM 579 C CA . THR A 1 74 ? -5.951 -19.070 5.525 1.00 54.34 74 THR A CA 1
ATOM 580 C C . THR A 1 74 ? -4.720 -18.381 4.925 1.00 54.34 74 THR A C 1
ATOM 582 O O . THR A 1 74 ? -4.840 -17.618 3.964 1.00 54.34 74 THR A O 1
ATOM 585 N N . MET A 1 75 ? -3.529 -18.652 5.474 1.00 50.22 75 MET A N 1
ATOM 586 C CA . MET A 1 75 ? -2.256 -18.171 4.920 1.00 50.22 75 MET A CA 1
ATOM 587 C C . MET A 1 75 ? -2.038 -18.718 3.505 1.00 50.22 75 MET A C 1
ATOM 589 O O . MET A 1 75 ? -2.199 -19.914 3.283 1.00 50.22 75 MET A O 1
ATOM 593 N N . ARG A 1 76 ? -1.666 -17.846 2.562 1.00 59.91 76 ARG A N 1
ATOM 594 C CA . ARG A 1 76 ? -1.120 -18.242 1.258 1.00 59.91 76 ARG A CA 1
ATOM 595 C C . ARG A 1 76 ? 0.378 -17.958 1.249 1.00 59.91 76 ARG A C 1
ATOM 597 O O . ARG A 1 76 ? 0.822 -17.003 1.886 1.00 59.91 76 ARG A O 1
ATOM 604 N N . GLU A 1 77 ? 1.113 -18.821 0.563 1.00 66.50 77 GLU A N 1
ATOM 605 C CA . GLU A 1 77 ? 2.548 -18.707 0.309 1.00 66.50 77 GLU A CA 1
ATOM 606 C C . GLU A 1 77 ? 2.879 -17.382 -0.397 1.00 66.50 77 GLU A C 1
ATOM 608 O O . GLU A 1 77 ? 2.014 -16.784 -1.047 1.00 66.50 77 GLU A O 1
ATOM 613 N N . ALA A 1 78 ? 4.105 -16.882 -0.219 1.00 69.88 78 ALA A N 1
ATOM 614 C CA . ALA A 1 78 ? 4.540 -15.648 -0.861 1.00 69.88 78 ALA A CA 1
ATOM 615 C C . ALA A 1 78 ? 4.571 -15.853 -2.382 1.00 69.88 78 ALA A C 1
ATOM 617 O O . ALA A 1 78 ? 5.390 -16.615 -2.881 1.00 69.88 78 ALA A O 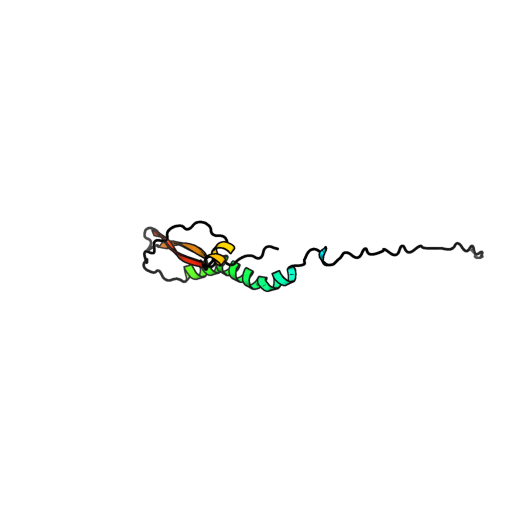1
ATOM 618 N N . LEU A 1 79 ? 3.669 -15.181 -3.100 1.00 80.06 79 LEU A N 1
ATOM 619 C CA . LEU A 1 79 ? 3.606 -15.228 -4.559 1.00 80.06 79 LEU A CA 1
ATOM 620 C C . LEU A 1 79 ? 4.416 -14.082 -5.151 1.00 80.06 79 LEU A C 1
ATOM 622 O O . LEU A 1 79 ? 4.348 -12.960 -4.656 1.00 80.06 79 LEU A O 1
ATOM 626 N N . TYR A 1 80 ? 5.124 -14.331 -6.244 1.00 84.81 80 TYR A N 1
ATOM 627 C CA . TYR A 1 80 ? 5.794 -13.294 -7.017 1.00 84.81 80 TYR A CA 1
ATOM 628 C C . TYR A 1 80 ? 4.835 -12.617 -8.010 1.00 84.81 80 TYR A C 1
ATOM 630 O O . TYR A 1 80 ? 3.865 -13.224 -8.477 1.00 84.81 80 TYR A O 1
ATOM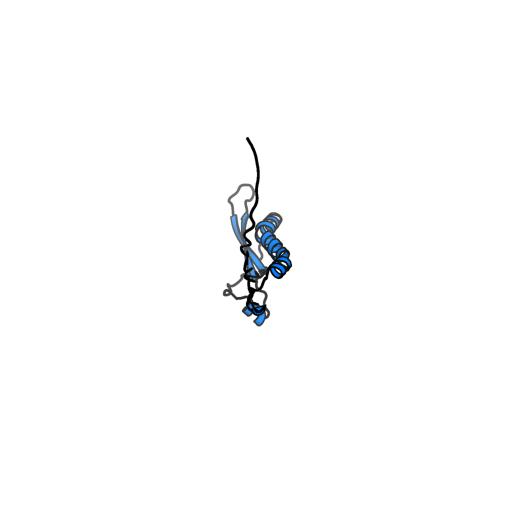 638 N N . PRO A 1 81 ? 5.128 -11.378 -8.452 1.00 87.50 81 PRO A N 1
ATOM 639 C CA . PRO A 1 81 ? 4.264 -10.666 -9.395 1.00 87.50 81 PRO A CA 1
ATOM 640 C C . PRO A 1 81 ? 4.012 -11.407 -10.718 1.00 87.50 81 PRO A C 1
ATOM 642 O O . PRO A 1 81 ? 2.959 -11.232 -11.333 1.00 87.50 81 PRO A O 1
ATOM 645 N N . PHE A 1 82 ? 4.965 -12.223 -11.187 1.00 89.00 82 PHE A N 1
ATOM 646 C CA . PHE A 1 82 ? 4.789 -13.007 -12.414 1.00 89.00 82 PHE A CA 1
ATOM 647 C C . PHE A 1 82 ? 3.792 -14.162 -12.231 1.00 89.00 82 PHE A C 1
ATOM 649 O O . PHE A 1 82 ? 3.024 -14.441 -13.149 1.00 89.00 82 PHE A O 1
ATOM 656 N N . GLU A 1 83 ? 3.745 -14.772 -11.047 1.00 87.38 83 GLU A N 1
ATOM 657 C CA . GLU A 1 83 ? 2.830 -15.871 -10.720 1.00 87.38 83 GLU A CA 1
ATOM 658 C C . GLU A 1 83 ? 1.396 -15.357 -10.634 1.00 87.38 83 GLU A C 1
ATOM 660 O O . GLU A 1 83 ? 0.495 -15.940 -11.232 1.00 87.38 83 GLU A O 1
ATOM 665 N N . CYS A 1 84 ? 1.190 -14.197 -9.997 1.00 87.12 84 CYS A N 1
ATOM 666 C CA . CYS A 1 84 ? -0.118 -13.542 -9.966 1.00 87.12 84 CYS A CA 1
ATOM 667 C C . CYS A 1 84 ? -0.638 -13.235 -11.379 1.00 87.12 84 CYS A C 1
ATOM 669 O O . CYS A 1 84 ? -1.803 -13.492 -11.684 1.00 87.12 84 CYS A O 1
ATOM 671 N N . ARG A 1 85 ? 0.233 -12.753 -12.280 1.00 86.25 85 ARG A N 1
ATOM 672 C CA . ARG A 1 85 ? -0.133 -12.495 -13.684 1.00 86.25 85 ARG A CA 1
ATOM 673 C C . ARG A 1 85 ? -0.573 -13.765 -14.416 1.00 86.25 85 ARG A C 1
ATOM 675 O O . ARG A 1 85 ? -1.580 -13.734 -15.117 1.00 86.25 85 ARG A O 1
ATOM 682 N N . GLN A 1 86 ? 0.147 -14.872 -14.243 1.00 90.94 86 GLN A N 1
ATOM 683 C CA . GLN A 1 86 ? -0.186 -16.154 -14.880 1.00 90.94 86 GLN A CA 1
ATOM 684 C C . GLN A 1 86 ? -1.470 -16.766 -14.316 1.00 90.94 86 GLN A C 1
ATOM 686 O O . GLN A 1 86 ? -2.321 -17.236 -15.070 1.00 90.94 86 GLN A O 1
ATOM 691 N N . ALA A 1 87 ? -1.637 -16.702 -12.996 1.00 86.44 87 ALA A N 1
ATOM 692 C CA . ALA A 1 87 ? -2.805 -17.219 -12.295 1.00 86.44 87 ALA A CA 1
ATOM 693 C C . ALA A 1 87 ? -4.053 -16.329 -12.452 1.00 86.44 87 ALA A C 1
A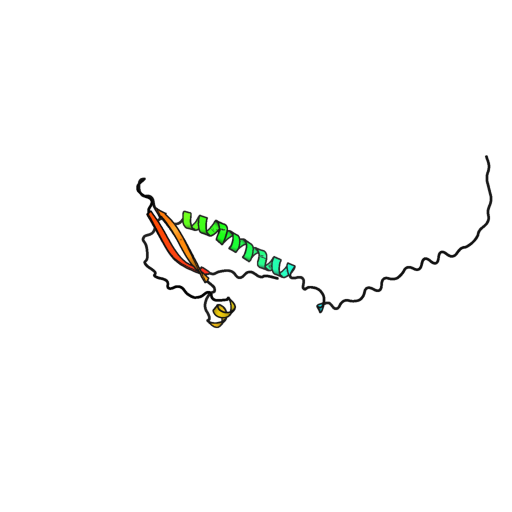TOM 695 O O . ALA A 1 87 ? -5.121 -16.685 -11.957 1.00 86.44 87 ALA A O 1
ATOM 696 N N . LYS A 1 88 ? -3.935 -15.180 -13.140 1.00 87.06 88 LYS A N 1
ATOM 697 C CA . LYS A 1 88 ? -4.986 -14.157 -13.273 1.00 87.06 88 LYS A CA 1
ATOM 698 C C . LYS A 1 88 ? -5.500 -13.680 -11.909 1.00 87.06 88 LYS A C 1
ATOM 700 O O . LYS A 1 88 ? -6.693 -13.441 -11.730 1.00 87.06 88 LYS A O 1
ATOM 705 N N . THR A 1 89 ? -4.590 -13.544 -10.947 1.00 85.12 89 THR A N 1
ATOM 706 C CA . THR A 1 89 ? -4.871 -13.032 -9.602 1.00 85.12 89 THR A CA 1
ATOM 707 C C . THR A 1 89 ? -4.210 -11.673 -9.388 1.00 85.12 89 THR A C 1
ATOM 709 O O . THR A 1 89 ? -3.263 -11.297 -10.079 1.00 85.12 89 THR A O 1
ATOM 712 N N . THR A 1 90 ? -4.670 -10.935 -8.380 1.00 84.69 90 THR A N 1
ATOM 713 C CA . THR A 1 90 ? -4.065 -9.656 -7.985 1.00 84.69 90 THR A CA 1
ATOM 714 C C . THR A 1 90 ? -2.884 -9.883 -7.044 1.00 84.69 90 THR A C 1
ATOM 716 O O . THR A 1 90 ? -2.983 -10.675 -6.106 1.00 84.69 90 THR A O 1
ATOM 719 N N . TYR A 1 91 ? -1.779 -9.164 -7.262 1.00 88.00 91 TYR A N 1
ATOM 720 C CA . TYR A 1 91 ? -0.675 -9.090 -6.303 1.00 88.00 91 TYR A CA 1
ATOM 721 C C . TYR A 1 91 ? -1.109 -8.230 -5.105 1.00 88.00 91 TYR A C 1
ATOM 723 O O . TYR A 1 91 ? -1.166 -7.002 -5.190 1.00 88.00 91 TYR A O 1
ATOM 731 N N . ALA A 1 92 ? -1.508 -8.883 -4.013 1.00 85.31 92 ALA A N 1
ATOM 732 C CA . ALA A 1 92 ? -2.094 -8.237 -2.842 1.00 85.31 92 ALA A CA 1
ATOM 733 C C . ALA A 1 92 ? -1.609 -8.883 -1.536 1.00 85.31 92 ALA A C 1
ATOM 735 O O . ALA A 1 92 ? -1.463 -10.104 -1.451 1.00 85.31 92 ALA A O 1
ATOM 736 N N . GLY A 1 93 ? -1.395 -8.060 -0.509 1.00 83.38 93 GLY A N 1
ATOM 737 C CA . GLY A 1 93 ? -1.053 -8.485 0.851 1.00 83.38 93 GLY A CA 1
ATOM 738 C C . GLY A 1 93 ? -2.280 -8.550 1.761 1.00 83.38 93 GLY A C 1
ATOM 739 O O . GLY A 1 93 ? -3.334 -8.023 1.420 1.00 83.38 93 GLY A O 1
ATOM 740 N N . ARG A 1 94 ? -2.167 -9.183 2.936 1.00 83.94 94 ARG A N 1
ATOM 741 C CA . ARG A 1 94 ? -3.217 -9.097 3.971 1.00 83.94 94 ARG A CA 1
ATOM 742 C C . ARG A 1 94 ? -3.104 -7.772 4.715 1.00 83.94 94 ARG A C 1
ATOM 744 O O . ARG A 1 94 ? -2.032 -7.467 5.231 1.00 83.94 94 ARG A O 1
ATOM 751 N N . PHE A 1 95 ? -4.207 -7.044 4.829 1.00 86.25 95 PHE A N 1
ATOM 752 C CA . PHE A 1 95 ? -4.268 -5.808 5.598 1.00 86.25 95 PHE A CA 1
ATOM 753 C C . PHE A 1 95 ? -4.799 -6.098 7.000 1.00 86.25 95 PHE A C 1
ATOM 755 O O . PHE A 1 95 ? -5.979 -6.388 7.189 1.00 86.25 95 PHE A O 1
ATOM 762 N N . MET A 1 96 ? -3.900 -6.080 7.982 1.00 85.50 96 MET A N 1
ATOM 763 C CA . MET A 1 96 ? -4.225 -6.332 9.384 1.00 85.50 96 MET A CA 1
ATOM 764 C C . MET A 1 96 ? -3.918 -5.090 10.216 1.00 85.50 96 MET A C 1
ATOM 766 O O . MET A 1 96 ? -2.858 -4.500 10.025 1.00 85.50 96 MET A O 1
ATOM 770 N N . ALA A 1 97 ? -4.790 -4.746 11.164 1.00 85.81 97 ALA A N 1
ATOM 771 C CA . ALA A 1 97 ? -4.512 -3.707 12.154 1.00 85.81 97 ALA A CA 1
ATOM 772 C C . ALA A 1 97 ? -4.840 -4.198 13.565 1.00 85.81 97 ALA A C 1
ATOM 774 O O . ALA A 1 97 ? -5.822 -4.915 13.769 1.00 85.81 97 ALA A O 1
ATOM 775 N N . ASP A 1 98 ? -4.024 -3.791 14.532 1.00 87.12 98 ASP A N 1
ATOM 776 C CA . ASP A 1 98 ? -4.285 -4.020 15.948 1.00 87.12 98 ASP A CA 1
ATOM 777 C C . ASP A 1 98 ? -5.021 -2.798 16.506 1.00 87.12 98 ASP A C 1
ATOM 779 O O . ASP A 1 98 ? -4.464 -1.705 16.594 1.00 87.12 98 ASP A O 1
ATOM 783 N N . VAL A 1 99 ? -6.289 -2.978 16.870 1.00 85.00 99 VAL A N 1
ATOM 784 C CA . VAL A 1 99 ? -7.150 -1.912 17.389 1.00 85.00 99 VAL A CA 1
ATOM 785 C C . VAL A 1 99 ? -7.270 -2.061 18.902 1.00 85.00 99 VAL A C 1
ATOM 787 O O . VAL A 1 99 ? -7.542 -3.147 19.420 1.00 85.00 99 VAL A O 1
ATOM 790 N N . CYS A 1 100 ? -7.041 -0.962 19.622 1.00 84.69 100 CYS A N 1
ATOM 791 C CA . CYS A 1 100 ? -7.177 -0.894 21.073 1.00 84.69 100 CYS A CA 1
ATOM 792 C C . CYS A 1 100 ? -8.473 -0.161 21.428 1.00 84.69 100 CYS A C 1
ATOM 794 O O . CYS A 1 100 ? -8.592 1.035 21.173 1.00 84.69 100 CYS A O 1
ATOM 796 N N . PHE A 1 101 ? -9.424 -0.855 22.048 1.00 83.50 101 PHE A N 1
ATOM 797 C CA . PHE A 1 101 ? -10.656 -0.249 22.543 1.00 83.50 101 PHE A CA 1
ATOM 798 C C . PHE A 1 101 ? -10.559 0.011 24.041 1.00 83.50 101 PHE A C 1
ATOM 800 O O . PHE A 1 101 ? -10.177 -0.873 24.809 1.00 83.50 101 PHE A O 1
ATOM 807 N N . GLN A 1 102 ? -10.951 1.209 24.465 1.00 83.25 102 GLN A N 1
ATOM 808 C CA . GLN A 1 102 ? -11.122 1.539 25.873 1.00 83.25 102 GLN A CA 1
ATOM 809 C C . GLN A 1 102 ? -12.501 2.159 26.077 1.00 83.25 102 GLN A C 1
ATOM 811 O O . GLN A 1 102 ? -12.793 3.240 25.569 1.00 83.25 102 GLN A O 1
ATOM 816 N N . TYR A 1 103 ? -13.350 1.477 26.838 1.00 83.25 103 TYR A N 1
ATOM 817 C CA . TYR A 1 103 ? -14.695 1.951 27.146 1.00 83.25 103 TYR A CA 1
ATOM 818 C C . TYR A 1 103 ? -14.711 2.561 28.546 1.00 83.25 103 TYR A C 1
ATOM 820 O O . TYR A 1 103 ? -14.394 1.880 29.520 1.00 83.25 103 TYR A O 1
ATOM 828 N N . GLY A 1 104 ? -15.053 3.849 28.650 1.00 81.81 104 GLY A N 1
ATOM 829 C CA . GLY A 1 104 ? -15.316 4.518 29.932 1.00 81.81 104 GLY A CA 1
ATOM 830 C C . GLY A 1 104 ? -14.174 4.466 30.957 1.00 81.81 104 GLY A C 1
ATOM 831 O O . GLY A 1 104 ? -14.446 4.427 32.151 1.00 81.81 104 GLY A O 1
ATOM 83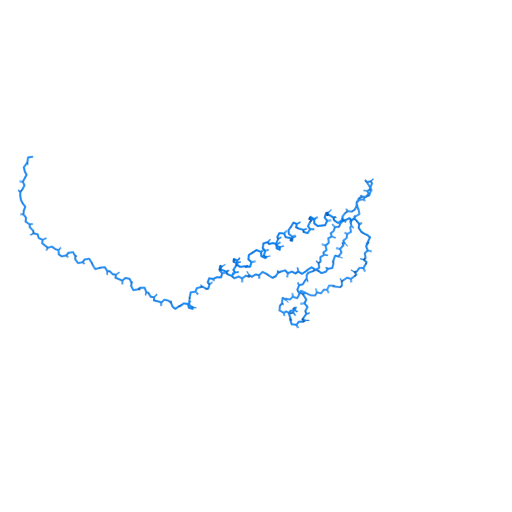2 N N . GLY A 1 105 ? -12.910 4.415 30.516 1.00 80.44 105 GLY A N 1
ATOM 833 C CA . GLY A 1 105 ? -11.744 4.304 31.408 1.00 80.44 105 GLY A CA 1
ATOM 834 C C . GLY A 1 105 ? -11.477 2.895 31.957 1.00 80.44 105 GLY A C 1
ATOM 835 O O . GLY A 1 105 ? -10.620 2.732 32.821 1.00 80.44 105 GLY A O 1
ATOM 836 N N . GLY A 1 106 ? -12.187 1.876 31.461 1.00 82.94 106 GLY A N 1
ATOM 837 C CA . GLY A 1 106 ? -11.961 0.473 31.801 1.00 82.94 106 GLY A CA 1
ATOM 838 C C . GLY A 1 106 ? -10.686 -0.119 31.188 1.00 82.94 106 GLY A C 1
ATOM 839 O O . GLY A 1 106 ? -9.831 0.584 30.641 1.00 82.94 106 GLY A O 1
ATOM 840 N N . ALA A 1 107 ? -10.560 -1.445 31.277 1.00 84.06 107 ALA A N 1
ATOM 841 C CA . ALA A 1 107 ? -9.434 -2.178 30.707 1.00 84.06 107 ALA A CA 1
ATOM 842 C C . ALA A 1 107 ? -9.354 -2.005 29.178 1.00 84.06 107 ALA A C 1
ATOM 844 O O . ALA A 1 107 ? -10.374 -2.018 28.488 1.00 84.06 107 ALA A O 1
ATOM 845 N N . VAL A 1 108 ? -8.132 -1.865 28.654 1.00 88.19 108 VAL A N 1
ATOM 846 C CA . VAL A 1 108 ? -7.882 -1.768 27.210 1.00 88.19 108 VAL A CA 1
ATOM 847 C C . VAL A 1 108 ? -8.005 -3.153 26.580 1.00 88.19 108 VAL A C 1
ATOM 849 O O . VAL A 1 108 ? -7.254 -4.067 26.922 1.00 88.19 108 VAL A O 1
ATOM 852 N N . ILE A 1 109 ? -8.928 -3.300 25.633 1.00 86.56 109 ILE A N 1
ATOM 853 C CA . ILE A 1 109 ? -9.135 -4.528 24.864 1.00 86.56 109 ILE A CA 1
ATOM 854 C C . ILE A 1 109 ? -8.369 -4.394 23.552 1.00 86.56 109 ILE A C 1
ATOM 856 O O . ILE A 1 109 ? -8.615 -3.476 22.773 1.00 86.56 109 ILE A O 1
ATOM 860 N N . ARG A 1 110 ? -7.431 -5.310 23.311 1.00 86.44 110 ARG A N 1
ATOM 861 C CA . ARG A 1 110 ? -6.654 -5.369 22.071 1.00 86.44 110 ARG A CA 1
ATOM 862 C C . ARG A 1 110 ? -7.234 -6.418 21.149 1.00 86.44 110 ARG A C 1
ATOM 864 O O . ARG A 1 110 ? -7.298 -7.590 21.515 1.00 86.44 110 ARG A O 1
ATOM 871 N N . GLU A 1 111 ? -7.600 -6.014 19.944 1.00 84.25 111 GLU A N 1
ATOM 872 C CA . GLU A 1 111 ? -8.128 -6.925 18.942 1.00 84.25 111 GLU A CA 1
ATOM 873 C C . GLU A 1 111 ? -7.421 -6.743 17.606 1.00 84.25 111 GLU A C 1
ATOM 875 O O . GLU A 1 111 ? -7.216 -5.629 17.135 1.00 84.25 111 GLU A O 1
ATOM 880 N N . LYS A 1 112 ? -7.087 -7.866 16.973 1.00 84.44 112 LYS A N 1
ATOM 881 C CA . LYS A 1 112 ? -6.505 -7.885 15.637 1.00 84.44 112 LYS A CA 1
ATOM 882 C C . LYS A 1 112 ? -7.608 -8.002 14.596 1.00 84.44 112 LYS A C 1
ATOM 884 O O . LYS A 1 112 ? -8.315 -9.011 14.555 1.00 84.44 112 LYS A O 1
ATOM 889 N N . PHE A 1 113 ? -7.744 -6.984 13.759 1.00 82.81 113 PHE A N 1
ATOM 890 C CA . PHE A 1 113 ? -8.696 -6.947 12.656 1.00 82.81 113 PHE A CA 1
ATOM 891 C C . PHE A 1 113 ? -8.008 -7.307 11.348 1.00 82.81 113 PHE A C 1
ATOM 893 O O . PHE A 1 113 ? -6.885 -6.884 11.084 1.00 82.81 113 PHE A O 1
ATOM 900 N N . ASN A 1 114 ? -8.699 -8.093 10.526 1.00 83.50 114 ASN A N 1
ATOM 901 C CA . ASN A 1 114 ? -8.310 -8.374 9.152 1.00 83.50 114 ASN A CA 1
ATOM 902 C C . ASN A 1 114 ? -9.271 -7.626 8.225 1.00 83.50 114 ASN A C 1
ATOM 904 O O . ASN A 1 114 ? -10.438 -7.992 8.124 1.00 83.50 114 ASN A O 1
ATOM 908 N N . PHE A 1 115 ? -8.769 -6.603 7.545 1.00 81.50 115 PHE A N 1
ATOM 909 C CA . PHE A 1 115 ? -9.515 -5.783 6.590 1.00 81.50 115 PHE A CA 1
ATOM 910 C C . PHE A 1 115 ? -9.496 -6.374 5.170 1.00 81.50 115 PHE A C 1
ATOM 912 O O . PHE A 1 115 ? -9.925 -5.732 4.215 1.00 81.50 115 PHE A O 1
ATOM 919 N N . GLY A 1 116 ? -9.002 -7.606 5.015 1.00 83.62 116 GLY A N 1
ATOM 920 C CA . GLY A 1 116 ? -8.979 -8.327 3.751 1.00 83.62 116 GLY A CA 1
ATOM 921 C C . GLY A 1 116 ? -7.651 -8.190 3.013 1.00 83.62 116 GLY A C 1
ATOM 922 O O . GLY A 1 116 ? -6.575 -8.203 3.617 1.00 83.62 116 GLY A O 1
ATOM 923 N N . GLN A 1 117 ? -7.724 -8.137 1.682 1.00 85.06 117 GLN A N 1
ATOM 924 C CA . GLN A 1 117 ? -6.552 -8.031 0.815 1.00 85.06 117 GLN A CA 1
ATOM 925 C C . GLN A 1 117 ? -6.348 -6.594 0.328 1.00 85.06 117 GLN A C 1
ATOM 927 O O . GLN A 1 117 ? -7.288 -5.962 -0.146 1.00 85.06 117 GLN A O 1
ATOM 932 N N . PHE A 1 118 ? -5.108 -6.112 0.391 1.00 86.12 118 PHE A N 1
ATOM 933 C CA . PHE A 1 118 ? -4.704 -4.789 -0.071 1.00 86.12 118 PHE A CA 1
ATOM 934 C C . PHE A 1 118 ? -3.721 -4.911 -1.245 1.00 86.12 118 PHE A C 1
ATOM 936 O O . PHE A 1 118 ? -2.671 -5.546 -1.084 1.00 86.12 118 PHE A O 1
ATOM 943 N N . PRO A 1 119 ? -4.046 -4.365 -2.433 1.00 87.06 119 PRO A N 1
ATOM 944 C CA . PRO A 1 119 ? -3.164 -4.405 -3.597 1.00 87.06 119 PRO A CA 1
ATOM 945 C C . PRO A 1 119 ? -1.813 -3.746 -3.313 1.00 87.06 119 PRO A C 1
ATOM 947 O O . PRO A 1 119 ? -1.754 -2.666 -2.731 1.00 87.06 119 PRO A O 1
ATOM 950 N N . ILE A 1 120 ? -0.726 -4.380 -3.754 1.00 88.19 120 ILE A N 1
ATOM 951 C CA . ILE A 1 120 ? 0.631 -3.857 -3.568 1.00 88.19 120 ILE A CA 1
ATOM 952 C C . ILE A 1 120 ? 1.145 -3.337 -4.909 1.00 88.19 120 ILE A C 1
ATOM 954 O O . ILE A 1 120 ? 1.174 -4.065 -5.903 1.00 88.19 120 ILE A O 1
ATOM 958 N N . MET A 1 121 ? 1.574 -2.077 -4.940 1.00 88.62 121 MET A N 1
ATOM 959 C CA . MET A 1 121 ? 2.183 -1.483 -6.123 1.00 88.62 121 MET A CA 1
ATOM 960 C C . MET A 1 121 ? 3.609 -2.016 -6.325 1.00 88.62 121 MET A C 1
ATOM 962 O O . MET A 1 121 ? 4.405 -2.111 -5.391 1.00 88.62 121 MET A O 1
ATOM 966 N N . LEU A 1 122 ? 3.936 -2.376 -7.568 1.00 85.69 122 LEU A N 1
ATOM 967 C CA . LEU A 1 122 ? 5.264 -2.865 -7.933 1.00 85.69 122 LEU A CA 1
ATOM 968 C C . LEU A 1 122 ? 6.243 -1.697 -8.064 1.00 85.69 122 LEU A C 1
ATOM 970 O O . LEU A 1 122 ? 5.938 -0.708 -8.728 1.00 85.69 122 LEU A O 1
ATOM 974 N N . LYS A 1 123 ? 7.436 -1.838 -7.480 1.00 81.44 123 LYS A N 1
ATOM 975 C CA . LYS A 1 123 ? 8.524 -0.874 -7.669 1.00 81.44 123 LYS A CA 1
ATOM 976 C C . LYS A 1 123 ? 9.292 -1.179 -8.952 1.00 81.44 123 LYS A C 1
ATOM 978 O O . LYS A 1 123 ? 9.571 -2.336 -9.266 1.00 81.44 123 LYS A O 1
ATOM 983 N N . VAL A 1 124 ? 9.642 -0.122 -9.679 1.00 71.25 124 VAL A N 1
ATOM 984 C CA . VAL A 1 124 ? 10.557 -0.188 -10.821 1.00 71.25 124 VAL A CA 1
ATOM 985 C C . VAL A 1 124 ? 11.972 -0.003 -10.278 1.00 71.25 124 VAL A C 1
ATOM 987 O O . VAL A 1 124 ? 12.389 1.115 -9.983 1.00 71.25 124 VAL A O 1
ATOM 990 N N . SER A 1 125 ? 12.700 -1.102 -10.087 1.00 59.22 125 SER A N 1
ATOM 991 C CA . SER A 1 125 ? 14.137 -1.069 -9.802 1.00 59.22 125 SER A CA 1
ATOM 992 C C . SER A 1 125 ? 14.895 -1.072 -11.129 1.00 59.22 125 SER A C 1
ATOM 994 O O . SER A 1 125 ? 14.906 -2.092 -11.819 1.00 59.22 125 SER A O 1
ATOM 996 N N . GLY A 1 126 ? 15.469 0.073 -11.496 1.00 53.28 126 GLY A N 1
ATOM 997 C CA . GLY A 1 126 ? 16.507 0.171 -12.528 1.00 53.28 126 GLY A CA 1
ATOM 998 C C . GLY A 1 126 ? 17.887 0.204 -11.903 1.00 53.28 126 GLY A C 1
ATOM 999 O O . GLY A 1 126 ? 17.982 0.823 -10.815 1.00 53.28 126 GLY A O 1
#

Radius of gyration: 34.53 Å; chains: 1; bounding box: 88×74×68 Å

Foldseek 3Di:
DDDDDDDDDDDDPPPPPPPPPPDDDPPVPDDDDCVVVCVVCVVVVVVVVCCVPPVVVVVVVPDDDDDDDPDDDDDDDQDDPVRCVVVVHAQWDWDKDWDWDDDPNDDTDTDIDTPGTGGDDDDDDD

Secondary structure (DSSP, 8-state):
--------------------------GGGSPP--HHHHHHHHHHHHHHHHIIIIIHHHHHHHSPP-PPP-----------HHHHHHTT---EEEEEEEEEE--TT-PPEEEEEEEEEEE-PPP---

Organism: NCBI:txid165716